Protein AF-D0P4N8-F1 (afdb_monomer_lite)

Secondary structure (DSSP, 8-state):
-----------HHHHHHHHHHHHHHHHHHHHHHHHHHHHHHHHHHHHHHHHHHHH--S--------HHHHTT--------HHHHHHHHHT-S--S--GGGGGGHHHHHHHHTT---TTTHHHHHHHHHHHHHHHTTSPPPHHHHTTS---------

Foldseek 3Di:
DDDDDDPPDDDVVNVVVVVVVVVVVVVVVVVVVVVVVVVLVVLLQVLLVLVLVQQDPDDDDPDSQDLVNSLPDDRPHQHALVSLVCSQVPGPDPDRRPSCVSCPVSSCCRNVVVDDPPCPVPVVVVVVVVVVVVVPDPDDPVVVPPPDDDPPDDDD

Radius of gyration: 30.85 Å; chains: 1; bounding box: 45×68×96 Å

pLDDT: mean 75.22, std 17.89, range [37.47, 96.88]

Sequence (156 aa):
MASPSARAASSPVSDLRHQQQEALGKILSRRSMRVWSSKSSQERRSLAESLLQLFSSGSSSSAASSAAEIAQRPITRRPGVEEIKNCVLSSVYPCLPPQCDPLRGEIWQVLLNVYKRNQHGSAAQEFDRMLQRLGKLPRDPLLGATGTGRCCSCGS

Structure (mmCIF, N/CA/C/O backbone):
data_AF-D0P4N8-F1
#
_entry.id   AF-D0P4N8-F1
#
loop_
_atom_site.group_PDB
_atom_site.id
_atom_site.type_symbol
_atom_site.label_atom_id
_atom_site.label_alt_id
_atom_site.label_comp_id
_atom_site.label_asym_id
_atom_site.label_entity_id
_atom_site.label_seq_id
_atom_site.pdbx_PDB_ins_code
_atom_site.Cartn_x
_atom_site.Cartn_y
_atom_site.Cartn_z
_atom_site.occupancy
_atom_site.B_iso_or_equiv
_atom_site.auth_seq_id
_atom_site.auth_comp_id
_atom_site.auth_asym_id
_atom_site.auth_atom_id
_atom_site.pdbx_PDB_model_num
ATOM 1 N N . MET A 1 1 ? -25.982 -48.570 56.188 1.00 43.03 1 MET A N 1
ATOM 2 C CA . MET A 1 1 ? -25.367 -47.226 56.156 1.00 43.03 1 MET A CA 1
ATOM 3 C C . MET A 1 1 ? -25.090 -46.864 54.705 1.00 43.03 1 MET A C 1
ATOM 5 O O . MET A 1 1 ? -24.256 -47.514 54.095 1.00 43.03 1 MET A O 1
ATOM 9 N N . ALA A 1 2 ? -25.810 -45.896 54.140 1.00 38.06 2 ALA A N 1
ATOM 10 C CA . ALA A 1 2 ? -25.481 -45.286 52.853 1.00 38.06 2 ALA A CA 1
ATOM 11 C C . ALA A 1 2 ? -25.917 -43.818 52.919 1.00 38.06 2 ALA A C 1
ATOM 13 O O . ALA A 1 2 ? -27.107 -43.525 53.016 1.00 38.06 2 ALA A O 1
ATOM 14 N N . SER A 1 3 ? -24.938 -42.916 52.973 1.00 41.66 3 SER A N 1
ATOM 15 C CA . SER A 1 3 ? -25.149 -41.469 53.000 1.00 41.66 3 SER A CA 1
ATOM 16 C C . SER A 1 3 ? -25.657 -40.984 51.639 1.00 41.66 3 SER A C 1
ATOM 18 O O . SER A 1 3 ? -25.065 -41.351 50.621 1.00 41.66 3 SER A O 1
ATOM 20 N N . PRO A 1 4 ? -26.695 -40.134 51.574 1.00 53.66 4 PRO A N 1
ATOM 21 C CA . PRO A 1 4 ? -27.060 -39.487 50.327 1.00 53.66 4 PRO A CA 1
ATOM 22 C C . PRO A 1 4 ? -26.010 -38.420 49.996 1.00 53.66 4 PRO A C 1
ATOM 24 O O . PRO A 1 4 ? -25.756 -37.497 50.769 1.00 53.66 4 PRO A O 1
ATOM 27 N N . SER A 1 5 ? -25.373 -38.581 48.837 1.00 52.06 5 SER A N 1
ATOM 28 C CA . SER A 1 5 ? -24.472 -37.599 48.240 1.00 52.06 5 SER A CA 1
ATOM 29 C C . SER A 1 5 ? -25.269 -36.336 47.910 1.00 52.06 5 SER A C 1
ATOM 31 O O . SER A 1 5 ? -26.107 -36.327 47.006 1.00 52.06 5 SER A O 1
ATOM 33 N N . ALA A 1 6 ? -25.045 -35.275 48.686 1.00 49.69 6 ALA A N 1
ATOM 34 C CA . ALA A 1 6 ? -25.611 -33.963 48.432 1.00 49.69 6 ALA A CA 1
ATOM 35 C C . ALA A 1 6 ? -25.010 -33.410 47.133 1.00 49.69 6 ALA A C 1
ATOM 37 O O . ALA A 1 6 ? -23.877 -32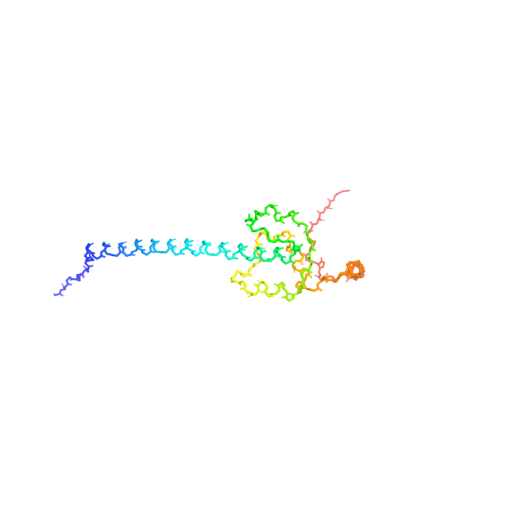.929 47.106 1.00 49.69 6 ALA A O 1
ATOM 38 N N . ARG A 1 7 ? -25.782 -33.468 46.041 1.00 53.06 7 ARG A N 1
ATOM 39 C CA . ARG A 1 7 ? -25.573 -32.584 44.891 1.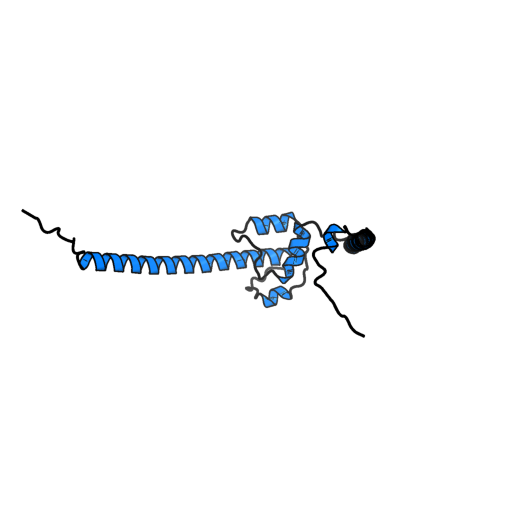00 53.06 7 ARG A CA 1
ATOM 40 C C . ARG A 1 7 ? -25.601 -31.158 45.430 1.00 53.06 7 ARG A C 1
ATOM 42 O O . ARG A 1 7 ? -26.643 -30.705 45.896 1.00 53.06 7 ARG A O 1
ATOM 49 N N . ALA A 1 8 ? -24.454 -30.487 45.398 1.00 52.78 8 ALA A N 1
ATOM 50 C CA . ALA A 1 8 ? -24.348 -29.070 45.690 1.00 52.78 8 ALA A CA 1
ATOM 51 C C . ALA A 1 8 ? -25.306 -28.320 44.755 1.00 52.78 8 ALA A C 1
ATOM 53 O O . ALA A 1 8 ? -25.032 -28.163 43.567 1.00 52.78 8 ALA A O 1
ATOM 54 N N . ALA A 1 9 ? -26.463 -27.922 45.279 1.00 55.00 9 ALA A N 1
ATOM 55 C CA . ALA A 1 9 ? -27.326 -26.964 44.621 1.00 55.00 9 ALA A CA 1
ATOM 56 C C . ALA A 1 9 ? -26.526 -25.661 44.546 1.00 55.00 9 ALA A C 1
ATOM 58 O O . ALA A 1 9 ? -26.205 -25.074 45.584 1.00 55.00 9 ALA A O 1
ATOM 59 N N . SER A 1 10 ? -26.143 -25.241 43.338 1.00 60.16 10 SER A N 1
ATOM 60 C CA . SER A 1 10 ? -25.664 -23.880 43.133 1.00 60.16 10 SER A CA 1
ATOM 61 C C . SER A 1 10 ? -26.734 -22.949 43.699 1.00 60.16 10 SER A C 1
ATOM 63 O O . SER A 1 10 ? -27.925 -23.090 43.421 1.00 60.16 10 SER A O 1
ATOM 65 N N . SER A 1 11 ? -26.334 -22.047 44.594 1.00 60.59 11 SER A N 1
ATOM 66 C CA . SER A 1 11 ? -27.272 -21.067 45.126 1.00 60.59 11 SER A CA 1
ATOM 67 C C . SER A 1 11 ? -27.778 -20.218 43.951 1.00 60.59 11 SER A C 1
ATOM 69 O O . SER A 1 11 ? -26.959 -19.784 43.132 1.00 60.59 11 SER A O 1
ATOM 71 N N . PRO A 1 12 ? -29.082 -19.910 43.858 1.00 67.56 12 PRO A N 1
ATOM 72 C CA . PRO A 1 12 ? -29.611 -19.038 42.804 1.00 67.56 12 PRO A CA 1
ATOM 73 C C . PRO A 1 12 ? -28.904 -17.670 42.777 1.00 67.56 12 PRO A C 1
ATOM 75 O O . PRO A 1 12 ? -28.826 -17.018 41.740 1.00 67.56 12 PRO A O 1
ATOM 78 N N . VAL A 1 13 ? -28.308 -17.260 43.903 1.00 69.38 13 VAL A N 1
ATOM 79 C CA . VAL A 1 13 ? -27.498 -16.042 44.035 1.00 69.38 13 VAL A CA 1
ATOM 80 C C . VAL A 1 13 ? -26.124 -16.169 43.360 1.00 69.38 13 VAL A C 1
ATOM 82 O O . VAL A 1 13 ? -25.602 -15.182 42.839 1.00 69.38 13 VAL A O 1
ATOM 85 N N . SER A 1 14 ? -25.509 -17.356 43.365 1.00 73.44 14 SER A N 1
ATOM 86 C CA . SER A 1 14 ? -24.261 -17.620 42.629 1.00 73.44 14 SER A CA 1
ATOM 87 C C . SER A 1 14 ? -24.491 -17.663 41.120 1.00 73.44 14 SER A C 1
ATOM 89 O O . SER A 1 14 ? -23.691 -17.086 40.384 1.00 73.44 14 SER A O 1
ATOM 91 N N . ASP A 1 15 ? -25.606 -18.241 40.671 1.00 76.81 15 ASP A N 1
ATOM 92 C CA . ASP A 1 15 ? -25.955 -18.296 39.246 1.00 76.81 15 ASP A CA 1
ATOM 93 C C . ASP A 1 15 ? -26.268 -16.896 38.692 1.00 76.81 15 ASP A C 1
ATOM 95 O O . ASP A 1 15 ? -25.794 -16.534 37.613 1.00 76.81 15 ASP A O 1
ATOM 99 N N . LEU A 1 16 ? -26.947 -16.044 39.475 1.00 81.19 16 LEU A N 1
ATOM 100 C CA . LEU A 1 16 ? -27.173 -14.638 39.113 1.00 81.19 16 LEU A CA 1
ATOM 101 C C . LEU A 1 16 ? -25.863 -13.840 39.005 1.00 81.19 16 LEU A C 1
ATOM 103 O O . LEU A 1 16 ? -25.682 -13.061 38.068 1.00 81.19 16 LEU A O 1
ATOM 107 N N . ARG A 1 17 ? -24.932 -14.034 39.952 1.00 85.06 17 ARG A N 1
ATOM 108 C CA . ARG A 1 17 ? -23.615 -13.373 39.924 1.00 85.06 17 ARG A CA 1
ATOM 109 C C . ARG A 1 17 ? -22.777 -13.825 38.731 1.00 85.06 17 ARG A C 1
ATOM 111 O O . ARG A 1 17 ? -22.118 -12.995 38.108 1.00 85.06 17 ARG A O 1
ATOM 118 N N . HIS A 1 18 ? -22.842 -15.107 38.381 1.00 85.12 18 HIS A N 1
ATOM 119 C CA . HIS A 1 18 ? -22.158 -15.647 37.211 1.00 85.12 18 HIS A CA 1
ATOM 120 C C . HIS A 1 18 ? -22.710 -15.049 35.906 1.00 85.12 18 HIS A C 1
ATOM 122 O O . HIS A 1 18 ? -21.940 -14.554 35.082 1.00 85.12 18 HIS A O 1
ATOM 128 N N . GLN A 1 19 ? -24.038 -14.979 35.760 1.00 88.62 19 GLN A N 1
ATOM 129 C CA . GLN A 1 19 ? -24.688 -14.339 34.609 1.00 88.62 19 GLN A CA 1
ATOM 130 C C . GLN A 1 19 ? -24.362 -12.843 34.506 1.00 88.62 19 GLN A C 1
ATOM 132 O O . GLN A 1 19 ? -24.107 -12.332 33.414 1.00 88.62 19 GLN A O 1
ATOM 137 N N . GLN A 1 20 ? -24.326 -12.131 35.636 1.00 91.75 20 GLN A N 1
ATOM 138 C CA . GLN A 1 20 ? -23.956 -10.717 35.668 1.00 91.75 20 GLN A CA 1
ATOM 139 C C . GLN A 1 20 ? -22.503 -10.505 35.223 1.00 91.75 20 GLN A C 1
ATOM 141 O O . GLN A 1 20 ? -22.223 -9.608 34.426 1.00 91.75 20 GLN A O 1
ATOM 146 N N . GLN A 1 21 ? -21.578 -11.346 35.689 1.00 92.62 21 GLN A N 1
ATOM 147 C CA . GLN A 1 21 ? -20.174 -11.284 35.292 1.00 92.62 21 GLN A CA 1
ATOM 148 C C . GLN A 1 21 ? -19.989 -11.592 33.799 1.00 92.62 21 GLN A C 1
ATOM 150 O O . GLN A 1 21 ? -19.233 -10.897 33.119 1.00 92.62 21 GLN A O 1
ATOM 155 N N . GLU A 1 22 ? -20.723 -12.567 33.260 1.00 94.25 22 GLU A N 1
ATOM 156 C CA . GLU A 1 22 ? -20.712 -12.879 31.829 1.00 94.25 22 GLU A CA 1
ATOM 157 C C . GLU A 1 22 ? -21.274 -11.719 30.987 1.00 94.25 22 GLU A C 1
ATOM 159 O O . GLU A 1 22 ? -20.700 -11.346 29.959 1.00 94.25 22 GLU A O 1
ATOM 164 N N . ALA A 1 23 ? -22.367 -11.094 31.438 1.00 93.94 23 ALA A N 1
ATOM 165 C CA . ALA A 1 23 ? -22.953 -9.929 30.782 1.00 93.94 23 ALA A CA 1
ATOM 166 C C . ALA A 1 23 ? -21.978 -8.741 30.758 1.00 93.94 23 ALA A C 1
ATOM 168 O O . ALA A 1 23 ? -21.775 -8.127 29.706 1.00 93.94 23 ALA A O 1
ATOM 169 N N . LEU A 1 24 ? -21.316 -8.453 31.883 1.00 95.19 24 LEU A N 1
ATOM 170 C CA . LEU A 1 24 ? -20.272 -7.429 31.956 1.00 95.19 24 LEU A CA 1
ATOM 171 C C . LEU A 1 24 ? -19.090 -7.766 31.038 1.00 95.19 24 LEU A C 1
ATOM 173 O O . LEU A 1 24 ? -18.630 -6.893 30.302 1.00 95.19 24 LEU A O 1
ATOM 177 N N . GLY A 1 25 ? -18.652 -9.028 31.000 1.00 95.50 25 GLY A N 1
ATOM 178 C CA . GLY A 1 25 ? -17.606 -9.499 30.089 1.00 95.50 25 GLY A CA 1
ATOM 179 C C . GLY A 1 25 ? -17.955 -9.258 28.618 1.00 95.50 25 GLY A C 1
ATOM 180 O O . GLY A 1 25 ? -17.148 -8.706 27.866 1.00 95.50 25 GLY A O 1
ATOM 181 N N . LYS A 1 26 ? -19.194 -9.569 28.213 1.00 96.69 26 LYS A N 1
ATOM 182 C CA . LYS A 1 26 ? -19.706 -9.294 26.859 1.00 96.69 26 LYS A CA 1
ATOM 183 C C . LYS A 1 26 ? -19.717 -7.797 26.547 1.00 96.69 26 LYS A C 1
ATOM 185 O O . LYS A 1 26 ? -19.319 -7.399 25.451 1.00 96.69 26 LYS A O 1
ATOM 190 N N . ILE A 1 27 ? -20.148 -6.956 27.488 1.00 96.31 27 ILE A N 1
ATOM 191 C CA . ILE A 1 27 ? -20.189 -5.496 27.307 1.00 96.31 27 ILE A CA 1
ATOM 192 C C . ILE A 1 27 ? -18.774 -4.927 27.153 1.00 96.31 27 ILE A C 1
ATOM 194 O O . ILE A 1 27 ? -18.519 -4.161 26.219 1.00 96.31 27 ILE A O 1
ATOM 198 N N . LEU A 1 28 ? -17.848 -5.318 28.031 1.00 96.88 28 LEU A N 1
ATOM 199 C CA . LEU A 1 28 ? -16.458 -4.864 27.996 1.00 96.88 28 LEU A CA 1
ATOM 200 C C . LEU A 1 28 ? -15.750 -5.322 26.719 1.00 96.88 28 LEU A C 1
ATOM 202 O O . LEU A 1 28 ? -15.108 -4.502 26.069 1.00 96.88 28 LEU A O 1
ATOM 206 N N . SER A 1 29 ? -15.942 -6.579 26.309 1.00 96.31 29 SER A N 1
ATOM 207 C CA . SER A 1 29 ? -15.408 -7.118 25.052 1.00 96.31 29 SER A CA 1
ATOM 208 C C . SER A 1 29 ? -15.943 -6.364 23.829 1.00 96.31 29 SER A C 1
ATOM 210 O O . SER A 1 29 ? -15.183 -5.922 22.971 1.00 96.31 29 SER A O 1
ATOM 212 N N . ARG A 1 30 ? -17.254 -6.100 23.762 1.00 96.50 30 ARG A N 1
ATOM 213 C CA . ARG A 1 30 ? -17.834 -5.287 22.676 1.00 96.50 30 ARG A CA 1
ATOM 214 C C . ARG A 1 30 ? -17.275 -3.867 22.664 1.00 96.50 30 ARG A C 1
ATOM 216 O O . ARG A 1 30 ? -17.047 -3.299 21.596 1.00 96.50 30 ARG A O 1
ATOM 223 N N . ARG A 1 31 ? -17.061 -3.266 23.838 1.00 96.19 31 ARG A N 1
ATOM 224 C CA . ARG A 1 31 ? -16.475 -1.926 23.950 1.00 96.19 31 ARG A CA 1
ATOM 225 C C . ARG A 1 31 ? -15.021 -1.916 23.484 1.00 96.19 31 ARG A C 1
ATOM 227 O O . ARG A 1 31 ? -14.676 -1.044 22.691 1.00 96.19 31 ARG A O 1
ATOM 234 N N . SER A 1 32 ? -14.202 -2.872 23.921 1.00 95.81 32 SER A N 1
ATOM 235 C CA . SER A 1 32 ? -12.798 -2.964 23.512 1.00 95.81 32 SER A CA 1
ATOM 236 C C . SER A 1 32 ? -12.666 -3.232 22.014 1.00 95.81 32 SER A C 1
ATOM 238 O O . SER A 1 32 ? -11.888 -2.545 21.358 1.00 95.81 32 SER A O 1
ATOM 240 N N . MET A 1 33 ? -13.494 -4.114 21.443 1.00 96.19 33 MET A N 1
ATOM 241 C CA . MET A 1 33 ? -13.535 -4.355 19.996 1.00 96.19 33 MET A CA 1
ATOM 242 C C . MET A 1 33 ? -13.901 -3.099 19.202 1.00 96.19 33 MET A C 1
ATOM 244 O O . MET A 1 33 ? -13.260 -2.814 18.194 1.00 96.19 33 MET A O 1
ATOM 248 N N . ARG A 1 34 ? -14.890 -2.311 19.650 1.00 96.12 34 ARG A N 1
ATOM 249 C CA . ARG A 1 34 ? -15.240 -1.044 18.981 1.00 96.12 34 ARG A CA 1
ATOM 250 C C . ARG A 1 34 ? -14.090 -0.042 19.017 1.00 96.12 34 ARG A C 1
ATOM 252 O O . ARG A 1 34 ? -13.763 0.533 17.987 1.00 96.12 34 ARG A O 1
ATOM 259 N N . VAL A 1 35 ? -13.457 0.139 20.176 1.00 96.31 35 VAL A N 1
ATOM 260 C CA . VAL A 1 35 ? -12.305 1.045 20.323 1.00 96.31 35 VAL A CA 1
ATOM 261 C C . VAL A 1 35 ? -11.139 0.585 19.449 1.00 96.31 35 VAL A C 1
ATOM 263 O O . VAL A 1 35 ? -10.558 1.393 18.727 1.00 96.31 35 VAL A O 1
ATOM 266 N N . TRP A 1 36 ? -10.834 -0.714 19.463 1.00 93.81 36 TRP A N 1
ATOM 267 C CA . TRP A 1 36 ? -9.794 -1.300 18.625 1.00 93.81 36 TRP A CA 1
ATOM 268 C C . TRP A 1 36 ? -10.098 -1.130 17.134 1.00 93.81 36 TRP A C 1
ATOM 270 O O . TRP A 1 36 ? -9.223 -0.705 16.388 1.00 93.81 36 TRP A O 1
ATOM 280 N N . SER A 1 37 ? -11.337 -1.373 16.702 1.00 93.06 37 SER A N 1
ATOM 281 C CA . SER A 1 37 ? -11.762 -1.168 15.314 1.00 93.06 37 SER A CA 1
ATOM 282 C C . SER A 1 37 ? -11.610 0.292 14.884 1.00 93.06 37 SER A C 1
ATOM 284 O O . SER A 1 37 ? -11.110 0.559 13.792 1.00 93.06 37 SER A O 1
ATOM 286 N N . SER A 1 38 ? -12.010 1.244 15.732 1.00 92.25 38 SER A N 1
ATOM 287 C CA . SER A 1 38 ? -11.847 2.674 15.450 1.00 92.25 38 SER A CA 1
ATOM 288 C C . SER A 1 38 ? -10.375 3.055 15.329 1.00 92.25 38 SER A C 1
ATOM 290 O O . SER A 1 38 ? -9.996 3.700 14.353 1.00 92.25 38 SER A O 1
ATOM 292 N N . LYS A 1 39 ? -9.533 2.598 16.266 1.00 93.06 39 LYS A N 1
ATOM 293 C CA . LYS A 1 39 ? -8.090 2.857 16.236 1.00 93.06 39 LYS A CA 1
ATOM 294 C C . LYS A 1 39 ? -7.429 2.211 15.018 1.00 93.06 39 LYS A C 1
ATOM 296 O O . LYS A 1 39 ? -6.727 2.886 14.284 1.00 93.06 39 LYS A O 1
ATOM 301 N N . SER A 1 40 ? -7.722 0.944 14.730 1.00 90.25 40 SER A N 1
ATOM 302 C CA . SER A 1 40 ? -7.216 0.240 13.543 1.00 90.25 40 SER A CA 1
ATOM 303 C C . SER A 1 40 ? -7.611 0.952 12.247 1.00 90.25 40 SER A C 1
ATOM 305 O O . SER A 1 40 ? -6.789 1.115 11.346 1.00 90.25 40 SER A O 1
ATOM 307 N N . SER A 1 41 ? -8.853 1.438 12.160 1.00 89.31 41 SER A N 1
ATOM 308 C CA . SER A 1 41 ? -9.301 2.218 11.009 1.00 89.31 41 SER A CA 1
ATOM 309 C C . SER A 1 41 ? -8.592 3.569 10.903 1.00 89.31 41 SER A C 1
ATOM 311 O O . SER A 1 41 ? -8.388 4.037 9.786 1.00 89.31 41 SER A O 1
ATOM 313 N N . GLN A 1 42 ? -8.254 4.207 12.023 1.00 90.75 42 GLN A N 1
ATOM 314 C CA . GLN A 1 42 ? -7.496 5.456 12.046 1.00 90.75 42 GLN A CA 1
ATOM 315 C C . GLN A 1 42 ? -6.051 5.238 11.583 1.00 90.75 42 GLN A C 1
ATOM 317 O O . GLN A 1 42 ? -5.605 5.944 10.685 1.00 90.75 42 GLN A O 1
ATOM 322 N N . GLU A 1 43 ? -5.363 4.221 12.109 1.00 90.81 43 GLU A N 1
ATOM 323 C CA . GLU A 1 43 ? -3.996 3.862 11.695 1.00 90.81 43 GLU A CA 1
ATOM 324 C C . GLU A 1 43 ? -3.929 3.540 10.197 1.00 90.81 43 GLU A C 1
ATOM 326 O O . GLU A 1 43 ? -3.056 4.024 9.479 1.00 90.81 43 GLU A O 1
ATOM 331 N N . ARG A 1 44 ? -4.909 2.779 9.690 1.00 91.12 44 ARG A N 1
ATOM 332 C CA . ARG A 1 44 ? -5.006 2.451 8.262 1.00 91.12 44 ARG A CA 1
ATOM 333 C C . ARG A 1 44 ? -5.170 3.697 7.387 1.00 91.12 44 ARG A C 1
ATOM 335 O O . ARG A 1 44 ? -4.553 3.769 6.328 1.00 91.12 44 ARG A O 1
ATOM 342 N N . ARG A 1 45 ? -5.998 4.663 7.808 1.00 88.81 45 ARG A N 1
ATOM 343 C CA . ARG A 1 45 ? -6.183 5.935 7.084 1.00 88.81 45 ARG A CA 1
ATOM 344 C C . ARG A 1 45 ? -4.918 6.789 7.124 1.00 88.81 45 ARG A C 1
ATOM 346 O O . ARG A 1 45 ? -4.502 7.266 6.080 1.00 88.81 45 ARG A O 1
ATOM 353 N N . SER A 1 46 ? -4.285 6.900 8.289 1.00 89.56 46 SER A N 1
ATOM 354 C CA . SER A 1 46 ? -3.032 7.642 8.472 1.00 89.56 46 SER A CA 1
ATOM 355 C C . SER A 1 46 ? -1.913 7.116 7.563 1.00 89.56 46 SER A C 1
ATOM 357 O O . SER A 1 46 ? -1.239 7.889 6.879 1.00 89.56 46 SER A O 1
ATOM 359 N N . LEU A 1 47 ? -1.764 5.788 7.471 1.00 91.12 47 LEU A N 1
ATOM 360 C CA . LEU A 1 47 ? -0.813 5.169 6.545 1.00 91.12 47 LEU A CA 1
ATOM 361 C C . LEU A 1 47 ? -1.161 5.481 5.084 1.00 91.12 47 LEU A C 1
ATOM 363 O O . LEU A 1 47 ? -0.271 5.799 4.299 1.00 91.12 47 LEU A O 1
ATOM 367 N N . ALA A 1 48 ? -2.442 5.402 4.715 1.00 89.31 48 ALA A N 1
ATOM 368 C CA . ALA A 1 48 ? -2.872 5.704 3.354 1.00 89.31 48 ALA A CA 1
ATOM 369 C C . ALA A 1 48 ? -2.549 7.156 2.971 1.00 89.31 48 ALA A C 1
ATOM 371 O O . AL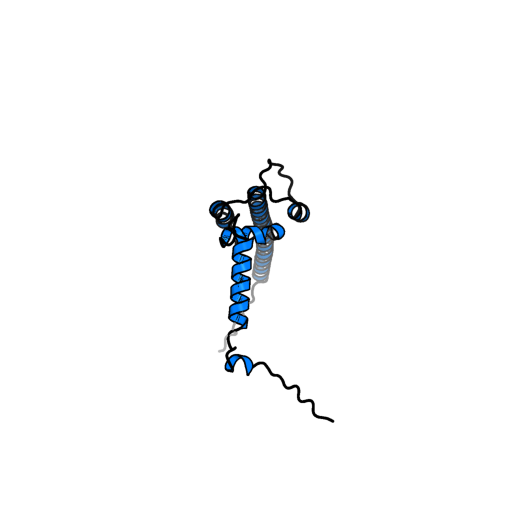A A 1 48 ? -1.987 7.396 1.907 1.00 89.31 48 ALA A O 1
ATOM 372 N N . GLU A 1 49 ? -2.850 8.108 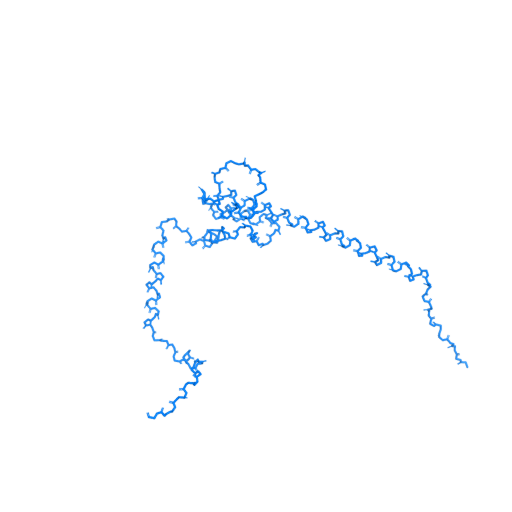3.854 1.00 88.25 49 GLU A N 1
ATOM 373 C CA . GLU A 1 49 ? -2.546 9.530 3.667 1.00 88.25 49 GLU A CA 1
ATOM 374 C C . GLU A 1 49 ? -1.039 9.773 3.538 1.00 88.25 49 GLU A C 1
ATOM 376 O O . GLU A 1 49 ? -0.603 10.445 2.604 1.00 88.25 49 GLU A O 1
ATOM 381 N N . SER A 1 50 ? -0.240 9.153 4.411 1.00 89.62 50 SER A N 1
ATOM 382 C CA . SER A 1 50 ? 1.224 9.247 4.376 1.00 89.62 50 SER A CA 1
ATOM 383 C C . SER A 1 50 ? 1.792 8.728 3.054 1.00 89.62 50 SER A C 1
ATOM 385 O O . SER A 1 50 ? 2.595 9.405 2.411 1.00 89.62 50 SER A O 1
ATOM 387 N N . LEU A 1 51 ? 1.335 7.555 2.599 1.00 89.38 51 LEU A N 1
ATOM 388 C CA . LEU A 1 51 ? 1.738 6.997 1.308 1.00 89.38 51 LEU A CA 1
ATOM 389 C C . LEU A 1 51 ? 1.346 7.932 0.165 1.00 89.38 51 LEU A C 1
ATOM 391 O O . LEU A 1 51 ? 2.179 8.249 -0.673 1.00 89.38 51 LEU A O 1
ATOM 395 N N . LEU A 1 52 ? 0.117 8.437 0.140 1.00 86.38 52 LEU A N 1
ATOM 396 C CA . LEU A 1 52 ? -0.339 9.339 -0.918 1.00 86.38 52 LEU A CA 1
ATOM 397 C C . LEU A 1 52 ? 0.463 10.633 -0.990 1.00 86.38 52 LEU A C 1
ATOM 399 O O . LEU A 1 52 ? 0.785 11.099 -2.086 1.00 86.38 52 LEU A O 1
ATOM 403 N N . GLN A 1 53 ? 0.816 11.184 0.167 1.00 86.88 53 GLN A N 1
ATOM 404 C CA . GLN A 1 53 ? 1.645 12.374 0.264 1.00 86.88 53 GLN A CA 1
ATOM 405 C C . GLN A 1 53 ? 3.049 12.130 -0.304 1.00 86.88 53 GLN A C 1
ATOM 407 O O . GLN A 1 53 ? 3.587 12.993 -0.992 1.00 86.88 53 GLN A O 1
ATOM 412 N N . LEU A 1 54 ? 3.630 10.941 -0.113 1.00 88.31 54 LEU A N 1
ATOM 413 C CA . LEU A 1 54 ? 4.928 10.605 -0.712 1.00 88.31 54 LEU A CA 1
ATOM 414 C C . LEU A 1 54 ? 4.901 10.611 -2.249 1.00 88.31 54 LEU A C 1
ATOM 416 O O . LEU A 1 54 ? 5.924 10.924 -2.867 1.00 88.31 54 LEU A O 1
ATOM 420 N N . PHE A 1 55 ? 3.753 10.280 -2.849 1.00 84.88 55 PHE A N 1
ATOM 421 C CA . PHE A 1 55 ? 3.533 10.286 -4.302 1.00 84.88 55 PHE A CA 1
ATOM 422 C C . PHE A 1 55 ? 2.986 11.625 -4.841 1.00 84.88 55 PHE A C 1
ATOM 424 O O . PHE A 1 55 ? 2.941 11.823 -6.058 1.00 84.88 55 PHE A O 1
ATOM 431 N N . SER A 1 56 ? 2.633 12.563 -3.955 1.00 82.94 56 SER A N 1
ATOM 432 C CA . SER A 1 56 ? 2.061 13.873 -4.287 1.00 82.94 56 SER A CA 1
ATOM 433 C C . SER A 1 56 ? 2.958 15.008 -3.768 1.00 82.94 56 SER A C 1
ATOM 435 O O . SER A 1 56 ? 2.859 15.415 -2.614 1.00 82.94 56 SER A O 1
ATOM 437 N N . SER A 1 57 ? 3.818 15.575 -4.618 1.00 63.62 57 SER A N 1
ATOM 438 C CA . SER A 1 57 ? 4.467 16.867 -4.335 1.00 63.62 57 SER A CA 1
ATOM 439 C C . SER A 1 57 ? 3.438 17.992 -4.488 1.00 63.62 57 SER A C 1
ATOM 441 O O . SER A 1 57 ? 3.310 18.572 -5.563 1.00 63.62 57 SER A O 1
ATOM 443 N N . GLY A 1 58 ? 2.657 18.281 -3.451 1.00 53.16 58 GLY A N 1
ATOM 444 C CA . GLY A 1 58 ? 1.681 19.370 -3.485 1.00 53.16 58 GLY A CA 1
ATOM 445 C C . GLY A 1 58 ? 1.023 19.570 -2.129 1.00 53.16 58 GLY A C 1
ATOM 446 O O . GLY A 1 58 ? 0.505 18.623 -1.548 1.00 53.16 58 GLY A O 1
ATOM 447 N N . SER A 1 59 ? 1.104 20.797 -1.623 1.00 41.75 59 SER A N 1
ATOM 448 C CA . SER A 1 59 ? 0.776 21.226 -0.266 1.00 41.75 59 SER A CA 1
ATOM 449 C C . SER A 1 59 ? -0.504 20.627 0.320 1.00 41.75 59 SER A C 1
ATOM 451 O O . SER A 1 59 ? -1.585 20.728 -0.256 1.00 41.75 59 SER A O 1
ATOM 453 N N . SER A 1 60 ? -0.341 20.070 1.521 1.00 49.78 60 SER A N 1
ATOM 454 C CA . SER A 1 60 ? -1.263 20.156 2.657 1.00 49.78 60 SER A CA 1
ATOM 455 C C . SER A 1 60 ? -2.642 20.749 2.345 1.00 49.78 60 SER A C 1
ATOM 457 O O . SER A 1 60 ? -2.897 21.930 2.572 1.00 49.78 60 SER A O 1
ATOM 459 N N . SER A 1 61 ? -3.559 19.903 1.891 1.00 44.88 61 SER A N 1
ATOM 460 C CA . SER A 1 61 ? -4.971 20.067 2.212 1.00 44.88 61 SER A CA 1
ATOM 461 C C . SER A 1 61 ? -5.434 18.750 2.811 1.00 44.88 61 SER A C 1
ATOM 463 O O . SER A 1 61 ? -5.685 17.759 2.133 1.00 44.88 61 SER A O 1
ATOM 465 N N . SER A 1 62 ? -5.447 18.739 4.139 1.00 47.94 62 SER A N 1
ATOM 466 C CA . SER A 1 62 ? -6.019 17.716 5.002 1.00 47.94 62 SER A CA 1
ATOM 467 C C . SER A 1 62 ? -7.543 17.709 4.844 1.00 47.94 62 SER A C 1
ATOM 469 O O . SER A 1 62 ? -8.293 18.060 5.748 1.00 47.94 62 SER A O 1
ATOM 471 N N . ALA A 1 63 ? -8.013 17.332 3.659 1.00 47.81 63 ALA A N 1
ATOM 472 C CA . ALA A 1 63 ? -9.373 16.874 3.452 1.00 47.81 63 ALA A CA 1
ATOM 473 C C . ALA A 1 63 ? -9.308 15.349 3.434 1.00 47.81 63 ALA A C 1
ATOM 475 O O . ALA A 1 63 ? -8.577 14.775 2.622 1.00 47.81 63 ALA A O 1
ATOM 476 N N . ALA A 1 64 ? -10.020 14.714 4.370 1.00 48.38 64 ALA A N 1
ATOM 477 C CA . ALA A 1 64 ? -10.153 13.266 4.480 1.00 48.38 64 ALA A CA 1
ATOM 478 C C . ALA A 1 64 ? -10.460 12.689 3.093 1.00 48.38 64 ALA A C 1
ATOM 480 O O . ALA A 1 64 ? -11.585 12.776 2.601 1.00 48.38 64 ALA A O 1
ATOM 481 N N . SER A 1 65 ? -9.423 12.184 2.431 1.00 51.75 65 SER A N 1
ATOM 482 C CA . SER A 1 65 ? -9.501 11.889 1.010 1.00 51.75 65 SER A CA 1
ATOM 483 C C . SER A 1 65 ? -10.293 10.605 0.863 1.00 51.75 65 SER A C 1
ATOM 485 O O . SER A 1 65 ? -9.910 9.546 1.366 1.00 51.75 65 SER A O 1
ATOM 487 N N . SER A 1 66 ? -11.454 10.712 0.231 1.00 54.25 66 SER A N 1
ATOM 488 C CA . SER A 1 66 ? -12.267 9.541 -0.058 1.00 54.25 66 SER A CA 1
ATOM 489 C C . SER A 1 66 ? -11.501 8.623 -1.022 1.00 54.25 66 SER A C 1
ATOM 491 O O . SER A 1 66 ? -10.758 9.090 -1.884 1.00 54.25 66 SER A O 1
ATOM 493 N N . ALA A 1 67 ? -11.656 7.301 -0.880 1.00 52.97 67 ALA A N 1
ATOM 494 C CA . ALA A 1 67 ? -10.936 6.314 -1.701 1.00 52.97 67 ALA A CA 1
ATOM 495 C C . ALA A 1 67 ? -11.095 6.550 -3.220 1.00 52.97 67 ALA A C 1
ATOM 497 O O . ALA A 1 67 ? -10.198 6.225 -3.993 1.00 52.97 67 ALA A O 1
ATOM 498 N N . ALA A 1 68 ? -12.210 7.160 -3.637 1.00 52.47 68 ALA A N 1
ATOM 499 C CA . ALA A 1 68 ? -12.486 7.525 -5.024 1.00 52.47 68 ALA A CA 1
ATOM 500 C C . ALA A 1 68 ? -11.653 8.724 -5.518 1.00 52.47 68 ALA A C 1
ATOM 502 O O . ALA A 1 68 ? -11.178 8.720 -6.649 1.00 52.47 68 ALA A O 1
ATOM 503 N N . GLU A 1 69 ? -11.428 9.722 -4.664 1.00 55.41 69 GLU A N 1
ATOM 504 C CA . GLU A 1 69 ? -10.635 10.919 -4.978 1.00 55.41 69 GLU A CA 1
ATOM 505 C C . GLU A 1 69 ? -9.132 10.595 -5.060 1.00 55.41 69 GLU A C 1
ATOM 507 O O . GLU A 1 69 ? -8.362 11.217 -5.788 1.00 55.41 69 GLU A O 1
ATOM 512 N N . ILE A 1 70 ? -8.726 9.547 -4.344 1.00 57.38 70 ILE A N 1
ATOM 513 C CA . ILE A 1 70 ? -7.363 9.022 -4.304 1.00 57.38 70 ILE A CA 1
ATOM 514 C C . ILE A 1 70 ? -6.974 8.327 -5.615 1.00 57.38 70 ILE A C 1
ATOM 516 O O . ILE A 1 70 ? -5.846 8.486 -6.078 1.00 57.38 70 ILE A O 1
ATOM 520 N N . ALA A 1 71 ? -7.902 7.601 -6.242 1.00 56.47 71 ALA A N 1
ATOM 521 C CA . ALA A 1 71 ? -7.645 6.890 -7.495 1.00 56.47 71 ALA A CA 1
ATOM 522 C C . ALA A 1 71 ? -7.373 7.814 -8.691 1.00 56.47 71 ALA A C 1
ATOM 524 O O . ALA A 1 71 ? -6.812 7.368 -9.689 1.00 56.47 71 ALA A O 1
ATOM 525 N N . GLN A 1 72 ? -7.759 9.088 -8.592 1.00 57.69 72 GLN A N 1
ATOM 526 C CA . GLN A 1 72 ? -7.637 10.068 -9.671 1.00 57.69 72 GLN A CA 1
ATOM 527 C C . GLN A 1 72 ? -6.488 11.062 -9.461 1.00 57.69 72 GLN A C 1
ATOM 529 O O . GLN A 1 72 ? -6.227 11.876 -10.348 1.00 57.69 72 GLN A O 1
ATOM 534 N N . ARG A 1 73 ? -5.786 11.021 -8.317 1.00 63.28 73 ARG A N 1
ATOM 535 C CA . ARG A 1 73 ? -4.668 11.939 -8.078 1.00 63.28 73 ARG A CA 1
ATOM 536 C C . ARG A 1 73 ? -3.473 11.562 -8.960 1.00 63.28 73 ARG A C 1
ATOM 538 O O . ARG A 1 73 ? -2.971 10.442 -8.853 1.00 63.28 73 ARG A O 1
ATOM 545 N N . PRO A 1 74 ? -2.994 12.478 -9.821 1.00 62.44 74 PRO A N 1
ATOM 546 C CA . PRO A 1 74 ? -1.826 12.215 -10.644 1.00 62.44 74 PRO A CA 1
ATOM 547 C C . PRO A 1 74 ? -0.591 12.050 -9.756 1.00 62.44 74 PRO A C 1
ATOM 549 O O . PRO A 1 74 ? -0.386 12.805 -8.806 1.00 62.44 74 PRO A O 1
ATOM 552 N N . ILE A 1 75 ? 0.252 11.073 -10.086 1.00 72.06 75 ILE A N 1
ATOM 553 C CA . ILE A 1 75 ? 1.538 10.869 -9.417 1.00 72.06 75 ILE A CA 1
ATOM 554 C C . ILE A 1 75 ? 2.464 12.012 -9.828 1.00 72.06 75 ILE A C 1
ATOM 556 O O . ILE A 1 75 ? 2.996 12.025 -10.938 1.00 72.06 75 ILE A O 1
ATOM 560 N N . THR A 1 76 ? 2.658 12.979 -8.935 1.00 72.94 76 THR A N 1
ATOM 561 C CA . THR A 1 76 ? 3.529 14.139 -9.183 1.00 72.94 76 THR A CA 1
ATOM 562 C C . THR A 1 76 ? 4.938 13.937 -8.631 1.00 72.94 76 THR A C 1
ATOM 564 O O . THR A 1 76 ? 5.861 14.666 -8.996 1.00 72.94 76 THR A O 1
ATOM 567 N N . ARG A 1 77 ? 5.136 12.917 -7.786 1.00 81.25 77 ARG A N 1
ATOM 568 C CA . ARG A 1 77 ? 6.428 12.538 -7.208 1.00 81.25 77 ARG A CA 1
ATOM 569 C C . ARG A 1 77 ? 6.584 11.023 -7.209 1.00 81.25 77 ARG A C 1
ATOM 571 O O . ARG A 1 77 ? 5.648 10.292 -6.915 1.00 81.25 77 ARG A O 1
ATOM 578 N N . ARG A 1 78 ? 7.794 10.539 -7.494 1.00 79.25 78 ARG A N 1
ATOM 579 C CA . ARG A 1 78 ? 8.144 9.119 -7.337 1.00 79.25 78 ARG A CA 1
ATOM 580 C C . ARG A 1 78 ? 9.113 8.960 -6.162 1.00 79.25 78 ARG A C 1
ATOM 582 O O . ARG A 1 78 ? 10.289 9.298 -6.351 1.00 79.25 78 ARG A O 1
ATOM 589 N N . PRO A 1 79 ? 8.630 8.510 -4.988 1.00 85.69 79 PRO A N 1
ATOM 590 C CA . PRO A 1 79 ? 9.447 8.357 -3.792 1.00 85.69 79 PRO A CA 1
ATOM 591 C C . PRO A 1 79 ? 10.527 7.283 -3.954 1.00 85.69 79 PRO A C 1
ATOM 593 O O . PRO A 1 79 ? 10.422 6.379 -4.787 1.00 85.69 79 PRO A O 1
ATOM 596 N N . GLY A 1 80 ? 11.592 7.413 -3.166 1.00 86.62 80 GLY A N 1
ATOM 597 C CA . GLY A 1 80 ? 12.682 6.439 -3.105 1.00 86.62 80 GLY A CA 1
ATOM 598 C C . GLY A 1 80 ? 12.314 5.187 -2.303 1.00 86.62 80 GLY A C 1
ATOM 599 O O . GLY A 1 80 ? 11.377 5.196 -1.508 1.00 86.62 80 GLY A O 1
ATOM 600 N N . VAL A 1 81 ? 13.099 4.117 -2.466 1.00 90.19 81 VAL A N 1
ATOM 601 C CA . VAL A 1 81 ? 12.904 2.846 -1.740 1.00 90.19 81 VAL A CA 1
ATOM 602 C C . VAL A 1 81 ? 12.867 3.057 -0.227 1.00 90.19 81 VAL A C 1
ATOM 604 O O . VAL A 1 81 ? 11.968 2.553 0.441 1.00 90.19 81 VAL A O 1
ATOM 607 N N . GLU A 1 82 ? 13.808 3.834 0.305 1.00 91.12 82 GLU A N 1
ATOM 608 C CA . GLU A 1 82 ? 13.917 4.076 1.747 1.00 91.12 82 GLU A CA 1
ATOM 609 C C . GLU A 1 82 ? 12.755 4.916 2.292 1.00 91.12 82 GLU A C 1
ATOM 611 O O . GLU A 1 82 ? 12.284 4.670 3.398 1.00 91.12 82 GLU A O 1
ATOM 616 N N . GLU A 1 83 ? 12.210 5.845 1.502 1.00 90.56 83 GLU A N 1
ATOM 617 C CA . GLU A 1 83 ? 11.047 6.647 1.906 1.00 90.56 83 GLU A CA 1
ATOM 618 C C . GLU A 1 83 ? 9.800 5.770 2.071 1.00 90.56 83 GLU A C 1
ATOM 620 O O . GLU A 1 83 ? 9.095 5.864 3.077 1.00 90.56 83 GLU A O 1
ATOM 625 N N . ILE A 1 84 ? 9.560 4.868 1.112 1.00 90.75 84 ILE A N 1
ATOM 626 C CA . ILE A 1 84 ? 8.436 3.928 1.175 1.00 90.75 84 ILE A CA 1
ATOM 627 C C . ILE A 1 84 ? 8.643 2.927 2.315 1.00 90.75 84 ILE A C 1
ATOM 629 O O . ILE A 1 84 ? 7.716 2.689 3.086 1.00 90.75 84 ILE A O 1
ATOM 633 N N . LYS A 1 85 ? 9.849 2.361 2.459 1.00 91.44 85 LYS A N 1
ATOM 634 C CA . LYS A 1 85 ? 10.166 1.429 3.553 1.00 91.44 85 LYS A CA 1
ATOM 635 C C . LYS A 1 85 ? 9.923 2.060 4.917 1.00 91.44 85 LYS A C 1
ATOM 637 O O . LYS A 1 85 ? 9.227 1.463 5.730 1.00 91.44 85 LYS A O 1
ATOM 642 N N . ASN A 1 86 ? 10.437 3.266 5.152 1.00 91.62 86 ASN A N 1
ATOM 643 C CA . ASN A 1 86 ? 10.255 3.963 6.424 1.00 91.62 86 ASN A CA 1
ATOM 644 C C . ASN A 1 86 ? 8.773 4.231 6.712 1.00 91.62 86 ASN A C 1
ATOM 646 O O . ASN A 1 86 ? 8.325 4.071 7.845 1.00 91.62 86 ASN A O 1
ATOM 650 N N . CYS A 1 87 ? 7.987 4.577 5.690 1.00 90.75 87 CYS A N 1
ATOM 651 C CA . CYS A 1 87 ? 6.551 4.806 5.839 1.00 90.75 87 CYS A CA 1
ATOM 652 C C . CYS A 1 87 ? 5.771 3.518 6.155 1.00 90.75 87 CYS A C 1
ATOM 654 O O . CYS A 1 87 ? 4.902 3.526 7.022 1.00 90.75 87 CYS A O 1
ATOM 656 N N . VAL A 1 88 ? 6.094 2.401 5.497 1.00 91.06 88 VAL A N 1
ATOM 657 C CA . VAL A 1 88 ? 5.411 1.115 5.719 1.00 91.06 88 VAL A CA 1
ATOM 658 C C . VAL A 1 88 ? 5.827 0.481 7.049 1.00 91.06 88 VAL A C 1
ATOM 660 O O . VAL A 1 88 ? 4.970 0.024 7.797 1.00 91.06 88 VAL A O 1
ATOM 663 N N . LEU A 1 89 ? 7.124 0.483 7.375 1.00 90.88 89 LEU A N 1
ATOM 664 C CA . LEU A 1 89 ? 7.658 -0.165 8.579 1.00 90.88 89 LEU A CA 1
ATOM 665 C C . LEU A 1 89 ? 7.370 0.610 9.873 1.00 90.88 89 LEU A C 1
ATOM 667 O O . LEU A 1 89 ? 7.393 0.016 10.946 1.00 90.88 89 LEU A O 1
ATOM 671 N N . SER A 1 90 ? 7.094 1.915 9.790 1.00 89.81 90 SER A N 1
ATOM 672 C CA . SER A 1 90 ? 6.654 2.709 10.948 1.00 89.81 90 SER A CA 1
ATOM 673 C C . SER A 1 90 ? 5.178 2.501 11.300 1.00 89.81 90 SER A C 1
ATOM 675 O O . SER A 1 90 ? 4.756 2.866 12.397 1.00 89.81 90 SER A O 1
ATOM 677 N N . SER A 1 91 ? 4.386 1.900 10.407 1.00 87.50 91 SER A N 1
ATOM 678 C CA . SER A 1 91 ? 2.976 1.627 10.665 1.00 87.50 91 SER A CA 1
ATOM 679 C C . SER A 1 91 ? 2.772 0.320 11.427 1.00 87.50 91 SER A C 1
ATOM 681 O O . SER A 1 91 ? 3.404 -0.697 11.161 1.00 87.50 91 SER A O 1
ATOM 683 N N . VAL A 1 92 ? 1.796 0.323 12.336 1.00 87.31 92 VAL A N 1
ATOM 684 C CA . VAL A 1 92 ? 1.319 -0.884 13.034 1.00 87.31 92 VAL A CA 1
ATOM 685 C C . VAL A 1 92 ? 0.432 -1.746 12.118 1.00 87.31 92 VAL A C 1
ATOM 687 O O . VAL A 1 92 ? 0.122 -2.895 12.436 1.00 87.31 92 VAL A O 1
ATOM 690 N N . TYR A 1 93 ? -0.009 -1.207 10.976 1.00 85.38 93 TYR A N 1
ATOM 691 C CA . TYR A 1 93 ? -0.841 -1.924 10.018 1.00 85.38 93 TYR A CA 1
ATOM 692 C C . TYR A 1 93 ? 0.039 -2.743 9.049 1.00 85.38 93 TYR A C 1
ATOM 694 O O . TYR A 1 93 ? 0.826 -2.160 8.308 1.00 85.38 93 TYR A O 1
ATOM 702 N N . PRO A 1 94 ? -0.082 -4.086 9.015 1.00 81.88 94 PRO A N 1
ATOM 703 C CA . PRO A 1 94 ? 0.909 -4.962 8.377 1.00 81.88 94 PRO A CA 1
ATOM 704 C C . PRO A 1 94 ? 0.787 -5.068 6.849 1.00 81.88 94 PRO A C 1
ATOM 706 O O . PRO A 1 94 ? 1.538 -5.812 6.220 1.00 81.88 94 PRO A O 1
ATOM 709 N N . CYS A 1 95 ? -0.183 -4.397 6.232 1.00 86.06 95 CYS A N 1
ATOM 710 C CA . CYS A 1 95 ? -0.429 -4.489 4.797 1.00 86.06 95 CYS A CA 1
ATOM 711 C C . CYS A 1 95 ? -0.695 -3.118 4.180 1.00 86.06 95 CYS A C 1
ATOM 713 O O . CYS A 1 95 ? -0.911 -2.131 4.875 1.00 86.06 95 CYS A O 1
ATOM 715 N N . LEU A 1 96 ? -0.676 -3.041 2.850 1.00 87.19 96 LEU A N 1
ATOM 716 C CA . LEU A 1 96 ? -1.046 -1.803 2.173 1.00 87.19 96 LEU A CA 1
ATOM 717 C C . LEU A 1 96 ? -2.545 -1.531 2.381 1.00 87.19 96 LEU A C 1
ATOM 719 O O . LEU A 1 96 ? -3.359 -2.443 2.204 1.00 87.19 96 LEU A O 1
ATOM 723 N N . PRO A 1 97 ? -2.932 -0.305 2.773 1.00 88.25 97 PRO A N 1
ATOM 724 C CA . PRO A 1 97 ? -4.334 0.072 2.855 1.00 88.25 97 PRO A CA 1
ATOM 725 C C . PRO A 1 97 ? -5.018 -0.088 1.486 1.00 88.25 97 PRO A C 1
ATOM 727 O O . PRO A 1 97 ? -4.425 0.299 0.479 1.00 88.25 97 PRO A O 1
ATOM 730 N N . PRO A 1 98 ? -6.268 -0.582 1.420 1.00 85.12 98 PRO A N 1
ATOM 731 C CA . PRO A 1 98 ? -7.002 -0.721 0.155 1.00 85.12 98 PRO A CA 1
ATOM 732 C C . PRO A 1 98 ? -7.232 0.629 -0.544 1.00 85.12 98 PRO A C 1
ATOM 734 O O . PRO A 1 98 ? -7.381 0.705 -1.755 1.00 85.12 98 PRO A O 1
ATOM 737 N N . GLN A 1 99 ? -7.193 1.737 0.203 1.00 84.88 99 GLN A N 1
ATOM 738 C CA . GLN A 1 99 ? -7.231 3.088 -0.364 1.00 84.88 99 GLN A CA 1
ATOM 739 C C . GLN A 1 99 ? -6.056 3.356 -1.320 1.00 84.88 99 GLN A C 1
ATOM 741 O O . GLN A 1 99 ? -6.162 4.207 -2.195 1.00 84.88 99 GLN A O 1
ATOM 746 N N . CYS A 1 100 ? -4.946 2.633 -1.161 1.00 85.94 100 CYS A N 1
ATOM 747 C CA . CYS A 1 100 ? -3.752 2.753 -1.986 1.00 85.94 100 CYS A CA 1
ATOM 748 C C . CYS A 1 100 ? -3.712 1.738 -3.139 1.00 85.94 100 CYS A C 1
ATOM 750 O O . CYS A 1 100 ? -2.676 1.641 -3.793 1.00 85.94 100 CYS A O 1
ATOM 752 N N . ASP A 1 101 ? -4.791 0.996 -3.420 1.00 86.94 101 ASP A N 1
ATOM 753 C CA . ASP A 1 101 ? -4.841 0.035 -4.535 1.00 86.94 101 ASP A CA 1
ATOM 754 C C . ASP A 1 101 ? -4.397 0.631 -5.891 1.00 86.94 101 ASP A C 1
ATOM 756 O O . ASP A 1 101 ? -3.604 -0.016 -6.578 1.00 86.94 101 ASP A O 1
ATOM 760 N N . PRO A 1 102 ? -4.772 1.874 -6.260 1.00 84.50 102 PRO A N 1
ATOM 761 C CA . PRO A 1 102 ? -4.287 2.519 -7.486 1.00 84.50 102 PRO A CA 1
ATOM 762 C C . PRO A 1 102 ? -2.766 2.748 -7.507 1.00 84.50 102 PRO A C 1
ATOM 764 O O . PRO A 1 102 ? -2.139 2.676 -8.560 1.00 84.50 102 PRO A O 1
ATOM 767 N N . LEU A 1 103 ? -2.155 2.985 -6.341 1.00 85.62 103 LEU A N 1
ATOM 768 C CA . LEU A 1 103 ? -0.706 3.169 -6.192 1.00 85.62 103 LEU A CA 1
ATOM 769 C C . LEU A 1 103 ? 0.041 1.859 -5.945 1.00 85.62 103 LEU A C 1
ATOM 771 O O . LEU A 1 103 ? 1.270 1.845 -5.943 1.00 85.62 103 LEU A O 1
ATOM 775 N N . ARG A 1 104 ? -0.666 0.745 -5.739 1.00 88.50 104 ARG A N 1
ATOM 776 C CA . ARG A 1 104 ? -0.062 -0.534 -5.360 1.00 88.50 104 ARG A CA 1
ATOM 777 C C . ARG A 1 104 ? 1.020 -0.960 -6.347 1.00 88.50 104 ARG A C 1
ATOM 779 O O . ARG A 1 104 ? 2.100 -1.352 -5.914 1.00 88.50 104 ARG A O 1
ATOM 786 N N . GLY A 1 105 ? 0.754 -0.857 -7.649 1.00 86.94 105 GLY A N 1
ATOM 787 C CA . GLY A 1 105 ? 1.735 -1.189 -8.686 1.00 86.94 105 GLY A CA 1
ATOM 788 C C . GLY A 1 105 ? 3.021 -0.374 -8.549 1.00 86.94 105 GLY A C 1
ATOM 789 O O . GLY A 1 105 ? 4.111 -0.935 -8.563 1.00 86.94 105 GLY A O 1
ATOM 790 N N . GLU A 1 106 ? 2.888 0.926 -8.318 1.00 86.75 106 GLU A N 1
ATOM 791 C CA . GLU A 1 106 ? 3.996 1.878 -8.205 1.00 86.75 106 GLU A CA 1
ATOM 792 C C . GLU A 1 106 ? 4.814 1.666 -6.924 1.00 86.75 106 GLU A C 1
ATOM 794 O O . GLU A 1 106 ? 6.045 1.653 -6.951 1.00 86.75 106 GLU A O 1
ATOM 799 N N . ILE A 1 107 ? 4.137 1.403 -5.803 1.00 89.50 107 ILE A N 1
ATOM 800 C CA . ILE A 1 107 ? 4.772 1.048 -4.527 1.00 89.50 107 ILE A CA 1
ATOM 801 C C . ILE A 1 107 ? 5.613 -0.226 -4.688 1.00 89.50 107 ILE A C 1
ATOM 803 O O . ILE A 1 107 ? 6.786 -0.249 -4.309 1.00 89.50 107 ILE A O 1
ATOM 807 N N . TRP A 1 108 ? 5.043 -1.281 -5.280 1.00 90.25 108 TRP A N 1
ATOM 808 C CA . TRP A 1 108 ? 5.749 -2.551 -5.480 1.00 90.25 108 TRP A CA 1
ATOM 809 C C . TRP A 1 108 ? 6.899 -2.435 -6.472 1.00 90.25 108 TRP A C 1
ATOM 811 O O . TRP A 1 108 ? 7.962 -3.005 -6.244 1.00 90.25 108 TRP A O 1
ATOM 821 N N . GLN A 1 109 ? 6.721 -1.668 -7.543 1.00 87.50 109 GLN A N 1
ATOM 822 C CA . GLN A 1 109 ? 7.771 -1.393 -8.516 1.00 87.50 109 GLN A CA 1
ATOM 823 C C . GLN A 1 109 ? 9.016 -0.761 -7.874 1.00 87.50 109 GLN A C 1
ATOM 825 O O . GLN A 1 109 ? 10.141 -1.146 -8.211 1.00 87.50 109 GLN A O 1
ATOM 830 N N . VAL A 1 110 ? 8.825 0.170 -6.932 1.00 88.00 110 VAL A N 1
ATOM 831 C CA . VAL A 1 110 ? 9.920 0.784 -6.167 1.00 88.00 110 VAL A CA 1
ATOM 832 C C . VAL A 1 110 ? 10.511 -0.212 -5.166 1.00 88.00 110 VAL A C 1
ATOM 834 O O . VAL A 1 110 ? 11.718 -0.435 -5.183 1.00 88.00 110 VAL A O 1
ATOM 837 N N . LEU A 1 111 ? 9.690 -0.859 -4.331 1.00 88.69 111 LEU A N 1
ATOM 838 C CA . LEU A 1 111 ? 10.171 -1.780 -3.287 1.00 88.69 111 LEU A CA 1
ATOM 839 C C . LEU A 1 111 ? 10.931 -2.992 -3.841 1.00 88.69 111 LEU A C 1
ATOM 841 O O . LEU A 1 111 ? 11.924 -3.412 -3.251 1.00 88.69 111 LEU A O 1
ATOM 845 N N . LEU A 1 112 ? 10.489 -3.535 -4.977 1.00 88.75 112 LEU A N 1
ATOM 846 C CA . LEU A 1 112 ? 11.141 -4.660 -5.654 1.00 88.75 112 LEU A CA 1
ATOM 847 C C . LEU A 1 112 ? 12.320 -4.221 -6.530 1.00 88.75 112 LEU A C 1
ATOM 849 O O . LEU A 1 112 ? 12.941 -5.058 -7.180 1.00 88.75 112 LEU A O 1
ATOM 853 N N . ASN A 1 113 ? 12.621 -2.919 -6.573 1.00 82.88 113 ASN A N 1
ATOM 854 C CA . ASN A 1 113 ? 13.676 -2.338 -7.401 1.00 82.88 113 ASN A CA 1
ATOM 855 C C . ASN A 1 113 ? 13.559 -2.722 -8.894 1.00 82.88 113 ASN A C 1
ATOM 857 O O . ASN A 1 113 ? 14.552 -2.807 -9.617 1.00 82.88 113 ASN A O 1
ATOM 861 N N . VAL A 1 114 ? 12.327 -2.952 -9.360 1.00 78.50 114 VAL A N 1
ATOM 862 C CA . VAL A 1 114 ? 11.999 -3.243 -10.767 1.00 78.50 114 VAL A CA 1
ATOM 863 C C . VAL A 1 114 ? 11.904 -1.936 -11.564 1.00 78.50 114 VAL A C 1
ATOM 865 O O . VAL A 1 114 ? 12.069 -1.911 -12.785 1.00 78.50 114 VAL A O 1
ATOM 868 N N . TYR A 1 115 ? 11.694 -0.812 -10.873 1.00 64.56 115 TYR A N 1
ATOM 869 C CA . TYR A 1 115 ? 11.642 0.512 -11.476 1.00 64.56 115 TYR A CA 1
ATOM 870 C C . TYR A 1 115 ? 13.018 1.171 -11.598 1.00 64.56 115 TYR A C 1
ATOM 872 O O . TYR A 1 115 ? 13.513 1.809 -10.669 1.00 64.56 115 TYR A O 1
ATOM 880 N N . LYS A 1 116 ? 13.603 1.121 -12.798 1.00 64.31 116 LYS A N 1
ATOM 881 C CA . LYS A 1 116 ? 14.636 2.077 -13.223 1.00 64.31 116 LYS A CA 1
ATOM 882 C C . LYS A 1 116 ? 14.032 3.030 -14.250 1.00 64.31 116 LYS A C 1
ATOM 884 O O . LYS A 1 116 ? 13.651 2.587 -15.332 1.00 64.31 116 LYS A O 1
ATOM 889 N N . ARG A 1 117 ? 14.013 4.335 -13.926 1.00 57.88 117 ARG A N 1
ATOM 890 C CA . ARG A 1 117 ? 13.434 5.444 -14.728 1.00 57.88 117 ARG A CA 1
ATOM 891 C C . ARG A 1 117 ? 13.769 5.408 -16.230 1.00 57.88 117 ARG A C 1
ATOM 893 O O . ARG A 1 117 ? 12.993 5.931 -17.014 1.00 57.88 117 ARG A O 1
ATOM 900 N N . ASN A 1 118 ? 14.873 4.770 -16.625 1.00 55.62 118 ASN A N 1
ATOM 901 C CA . ASN A 1 118 ? 15.377 4.7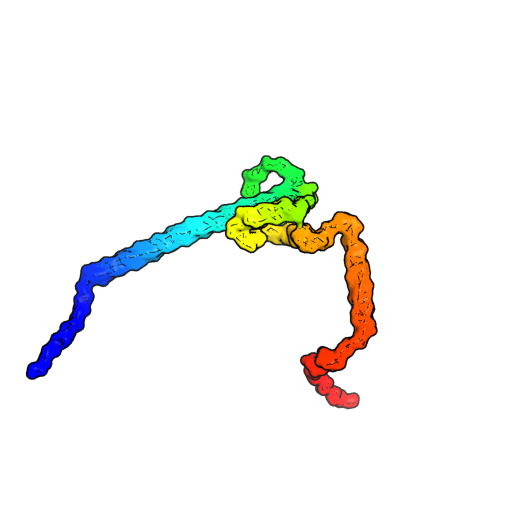69 -18.001 1.00 55.62 118 ASN A CA 1
ATOM 902 C C . ASN A 1 118 ? 15.370 3.377 -18.676 1.00 55.62 118 ASN A C 1
ATOM 904 O O . ASN A 1 118 ? 15.947 3.236 -19.748 1.00 55.62 118 ASN A O 1
ATOM 908 N N . GLN A 1 119 ? 14.797 2.328 -18.061 1.00 58.69 119 GLN A N 1
ATOM 909 C CA . GLN A 1 119 ? 14.970 0.934 -18.531 1.00 58.69 119 GLN A CA 1
ATOM 910 C C . GLN A 1 119 ? 13.681 0.166 -18.848 1.00 58.69 119 GLN A C 1
ATOM 912 O O . GLN A 1 119 ? 13.767 -0.996 -19.238 1.00 58.69 119 GLN A O 1
ATOM 917 N N . HIS A 1 120 ? 12.497 0.770 -18.731 1.00 59.66 120 HIS A N 1
ATOM 918 C CA . HIS A 1 120 ? 11.234 0.053 -18.963 1.00 59.66 120 HIS A CA 1
ATOM 919 C C . HIS A 1 120 ? 11.100 -0.547 -20.366 1.00 59.66 120 HIS A C 1
ATOM 921 O O . HIS A 1 120 ? 10.586 -1.652 -20.498 1.00 59.66 120 HIS A O 1
ATOM 927 N N . GLY A 1 121 ? 11.656 0.104 -21.392 1.00 66.19 121 GLY A N 1
ATOM 928 C CA . GLY A 1 121 ? 11.730 -0.491 -22.729 1.00 66.19 121 GLY A CA 1
ATOM 929 C C . GLY A 1 121 ? 12.724 -1.655 -22.826 1.00 66.19 121 GLY A C 1
ATOM 930 O O . GLY A 1 121 ? 12.450 -2.639 -23.499 1.00 66.19 121 GLY A O 1
ATOM 931 N N . SER A 1 122 ? 13.859 -1.577 -22.126 1.00 70.56 122 SER A N 1
ATOM 932 C CA . SER A 1 122 ? 14.946 -2.562 -22.236 1.00 70.56 122 SER A CA 1
ATOM 933 C C . SER A 1 122 ? 14.645 -3.860 -21.481 1.00 70.56 122 SER A C 1
ATOM 935 O O . SER A 1 122 ? 14.810 -4.946 -22.028 1.00 70.56 122 SER A O 1
ATOM 937 N N . ALA A 1 123 ? 14.133 -3.763 -20.249 1.00 74.94 123 ALA A N 1
ATOM 938 C CA . ALA A 1 123 ? 13.794 -4.939 -19.447 1.00 74.94 123 ALA A CA 1
ATOM 939 C C . ALA A 1 123 ? 12.634 -5.744 -20.057 1.00 74.94 123 ALA A C 1
ATOM 941 O O . ALA A 1 123 ? 12.689 -6.971 -20.072 1.00 74.94 123 ALA A O 1
ATOM 942 N N . ALA A 1 124 ? 11.617 -5.063 -20.601 1.00 77.38 124 ALA A N 1
ATOM 943 C CA . ALA A 1 124 ? 10.509 -5.716 -21.296 1.00 77.38 124 ALA A CA 1
ATOM 944 C C . ALA A 1 124 ? 10.988 -6.435 -22.567 1.00 77.38 124 ALA A C 1
ATOM 946 O O . ALA A 1 124 ? 10.699 -7.612 -22.754 1.00 77.38 124 ALA A O 1
ATOM 947 N N . GLN A 1 125 ? 11.810 -5.767 -23.385 1.00 81.25 125 GLN A N 1
ATOM 948 C CA . GLN A 1 125 ? 12.391 -6.380 -24.583 1.00 81.25 125 GLN A CA 1
ATOM 949 C C . GLN A 1 125 ? 13.273 -7.588 -24.257 1.00 81.25 125 GLN A C 1
ATOM 951 O O . GLN A 1 125 ? 13.245 -8.579 -24.983 1.00 81.25 125 GLN A O 1
ATOM 956 N N . GLU A 1 126 ? 14.063 -7.532 -23.185 1.00 83.50 126 GLU A N 1
ATOM 957 C CA . GLU A 1 126 ? 14.898 -8.664 -22.784 1.00 83.50 126 GLU A CA 1
ATOM 958 C C . GLU A 1 126 ? 14.058 -9.833 -22.263 1.00 83.50 126 GLU A C 1
ATOM 960 O O . GLU A 1 126 ? 14.324 -10.985 -22.607 1.00 83.50 126 GLU A O 1
ATOM 965 N N . PHE A 1 127 ? 12.992 -9.548 -21.514 1.00 83.88 127 PHE A N 1
ATOM 966 C CA . PHE A 1 127 ? 12.031 -10.563 -21.094 1.00 83.88 127 PHE A CA 1
ATOM 967 C C . PHE A 1 127 ? 11.358 -11.243 -22.297 1.00 83.88 127 PHE A C 1
ATOM 969 O O . PHE A 1 127 ? 11.309 -12.472 -22.356 1.00 83.88 127 PHE A O 1
ATOM 976 N N . ASP A 1 128 ? 10.937 -10.474 -23.305 1.00 86.19 128 ASP A N 1
ATOM 977 C CA . ASP A 1 128 ? 10.360 -11.014 -24.542 1.00 86.19 128 ASP A CA 1
ATOM 978 C C . ASP A 1 128 ? 11.368 -11.876 -25.313 1.00 86.19 128 ASP A C 1
ATOM 980 O O . ASP A 1 128 ? 11.041 -12.975 -25.771 1.00 86.19 128 ASP A O 1
ATOM 984 N N . ARG A 1 129 ? 12.630 -11.435 -25.412 1.00 89.00 129 ARG A N 1
ATOM 985 C CA . ARG A 1 129 ? 13.711 -12.239 -26.007 1.00 89.00 129 ARG A CA 1
ATOM 986 C C . ARG A 1 129 ? 13.934 -13.538 -25.240 1.00 89.00 129 ARG A C 1
ATOM 988 O O . ARG A 1 129 ? 14.127 -14.587 -25.858 1.00 89.00 129 ARG A O 1
ATOM 995 N N . MET A 1 130 ? 13.898 -13.501 -23.910 1.00 88.38 130 MET A N 1
ATOM 996 C CA . MET A 1 130 ? 14.009 -14.695 -23.076 1.00 88.38 130 MET A CA 1
ATOM 997 C C . MET A 1 130 ? 12.834 -15.650 -23.297 1.00 88.38 130 MET A C 1
ATOM 999 O O . MET A 1 130 ? 13.067 -16.840 -23.503 1.00 88.38 130 MET A O 1
ATOM 1003 N N . LEU A 1 131 ? 11.594 -15.154 -23.336 1.00 86.94 131 LEU A N 1
ATOM 1004 C CA . LEU A 1 131 ? 10.410 -15.968 -23.632 1.00 86.94 131 LEU A CA 1
ATOM 1005 C C . LEU A 1 131 ? 10.507 -16.636 -25.004 1.00 86.94 131 LEU A C 1
ATOM 1007 O O . LEU A 1 131 ? 10.244 -17.832 -25.130 1.00 86.94 131 LEU A O 1
ATOM 1011 N N . GLN A 1 132 ? 10.952 -15.901 -26.024 1.00 87.75 132 GLN A N 1
ATOM 1012 C CA . GLN A 1 132 ? 11.171 -16.456 -27.359 1.00 87.75 132 GLN A CA 1
ATOM 1013 C C . GLN A 1 132 ? 12.262 -17.534 -27.376 1.00 87.75 132 GLN A C 1
ATOM 1015 O O . GLN A 1 132 ? 12.160 -18.491 -28.142 1.00 87.75 132 GLN A O 1
ATOM 1020 N N . ARG A 1 133 ? 13.309 -17.407 -26.549 1.00 87.25 133 ARG A N 1
ATOM 1021 C CA . ARG A 1 133 ? 14.350 -18.439 -26.400 1.00 87.25 133 ARG A CA 1
ATOM 1022 C C . ARG A 1 133 ? 13.818 -19.674 -25.677 1.00 87.25 133 ARG A C 1
ATOM 1024 O O . ARG A 1 133 ? 14.070 -20.783 -26.133 1.00 87.25 133 ARG A O 1
ATOM 1031 N N . LEU A 1 134 ? 13.055 -19.488 -24.602 1.00 84.38 134 LEU A N 1
ATOM 1032 C CA . LEU A 1 134 ? 12.446 -20.582 -23.842 1.00 84.38 134 LEU A CA 1
ATOM 1033 C C . LEU A 1 134 ? 11.398 -21.340 -24.665 1.00 84.38 134 LEU A C 1
ATOM 1035 O O . LEU A 1 134 ? 11.336 -22.561 -24.594 1.00 84.38 134 LEU A O 1
ATOM 1039 N N . GLY A 1 135 ? 10.621 -20.644 -25.499 1.00 80.88 135 GLY A N 1
ATOM 1040 C CA . GLY A 1 135 ? 9.644 -21.266 -26.396 1.00 80.88 135 GLY A CA 1
ATOM 1041 C C . GLY A 1 135 ? 10.260 -22.155 -27.484 1.00 80.88 135 GLY A C 1
ATOM 1042 O O . GLY A 1 135 ? 9.561 -22.997 -28.038 1.00 80.88 135 GLY A O 1
ATOM 1043 N N . LYS A 1 136 ? 11.558 -21.990 -27.776 1.00 80.12 136 LYS A N 1
ATOM 1044 C CA . LYS A 1 136 ? 12.314 -22.806 -28.742 1.00 80.12 136 LYS A CA 1
ATOM 1045 C C . LYS A 1 136 ? 12.994 -24.018 -28.104 1.00 80.12 136 LYS A C 1
ATOM 1047 O O . LYS A 1 136 ? 13.521 -24.856 -28.832 1.00 80.12 136 LYS A O 1
ATOM 1052 N N . LEU A 1 137 ? 13.026 -24.108 -26.772 1.00 76.69 137 LEU A N 1
ATOM 1053 C CA . LEU A 1 137 ? 13.582 -25.271 -26.089 1.00 76.69 137 LEU A CA 1
ATOM 1054 C C . LEU A 1 137 ? 12.595 -26.442 -26.191 1.00 76.69 137 LEU A C 1
ATOM 1056 O O . LEU A 1 137 ? 11.392 -26.238 -25.998 1.00 76.69 137 LEU A O 1
ATOM 1060 N N . PRO A 1 138 ? 13.073 -27.667 -26.476 1.00 72.88 138 PRO A N 1
ATOM 1061 C CA . PRO A 1 138 ? 12.222 -28.846 -26.430 1.00 72.88 138 PRO A CA 1
ATOM 1062 C C . PRO A 1 138 ? 11.640 -28.966 -25.018 1.00 72.88 138 PRO A C 1
ATOM 1064 O O . PRO A 1 138 ? 12.377 -29.018 -24.034 1.00 72.88 138 PRO A O 1
ATOM 1067 N N . ARG A 1 139 ? 10.307 -28.946 -24.910 1.00 71.44 139 ARG A N 1
ATOM 1068 C CA . ARG A 1 139 ? 9.627 -29.162 -23.629 1.00 71.44 139 ARG A CA 1
ATOM 1069 C C . ARG A 1 139 ? 9.901 -30.589 -23.174 1.00 71.44 139 ARG A C 1
ATOM 1071 O O . ARG A 1 139 ? 9.855 -31.509 -23.988 1.00 71.44 139 ARG A O 1
ATOM 1078 N N . ASP A 1 140 ? 10.173 -30.750 -21.885 1.00 73.31 140 ASP A N 1
ATOM 1079 C CA . ASP A 1 140 ? 10.400 -32.058 -21.278 1.00 73.31 140 ASP A CA 1
ATOM 1080 C C . ASP A 1 140 ? 9.216 -33.000 -21.596 1.00 73.31 140 ASP A C 1
ATOM 1082 O O . ASP A 1 140 ? 8.068 -32.659 -21.277 1.00 73.31 140 ASP A O 1
ATOM 1086 N N . PRO A 1 141 ? 9.458 -34.169 -22.221 1.00 63.00 141 PRO A N 1
ATOM 1087 C CA . PRO A 1 141 ? 8.425 -35.165 -22.500 1.00 63.00 141 PRO A CA 1
ATOM 1088 C C . PRO A 1 141 ? 7.621 -35.581 -21.258 1.00 63.00 141 PRO A C 1
ATOM 1090 O O . PRO A 1 141 ? 6.448 -35.937 -21.377 1.00 63.00 141 PRO A O 1
ATOM 1093 N N . LEU A 1 142 ? 8.210 -35.489 -20.061 1.00 60.00 142 LEU A N 1
ATOM 1094 C CA . LEU A 1 142 ? 7.560 -35.845 -18.796 1.00 60.00 142 LEU A CA 1
ATOM 1095 C C . LEU A 1 142 ? 6.548 -34.793 -18.309 1.00 60.00 142 LEU A C 1
ATOM 1097 O O . LEU A 1 142 ? 5.635 -35.127 -17.557 1.00 60.00 142 LEU A O 1
ATOM 1101 N N . LEU A 1 143 ? 6.650 -33.542 -18.776 1.00 57.25 143 LEU A N 1
ATOM 1102 C CA . LEU A 1 143 ? 5.687 -32.464 -18.496 1.00 57.25 143 LEU A CA 1
ATOM 1103 C C . LEU A 1 143 ? 4.503 -32.445 -19.482 1.00 57.25 143 LEU A C 1
ATOM 1105 O O . LEU A 1 143 ? 3.497 -31.792 -19.214 1.00 57.25 143 LEU A O 1
ATOM 1109 N N . GLY A 1 144 ? 4.599 -33.155 -20.613 1.00 55.09 144 GLY A N 1
ATOM 1110 C CA . GLY A 1 144 ? 3.511 -33.307 -21.593 1.00 55.09 144 GLY A CA 1
ATOM 1111 C C . GLY A 1 144 ? 2.585 -34.504 -21.337 1.00 55.09 144 GLY A C 1
ATOM 1112 O O . GLY A 1 144 ? 1.476 -34.551 -21.869 1.00 55.09 144 GLY A O 1
ATOM 1113 N N . ALA A 1 145 ? 3.013 -35.462 -20.511 1.00 49.75 145 ALA A N 1
ATOM 1114 C CA . ALA A 1 145 ? 2.294 -36.715 -20.274 1.00 49.75 145 ALA A CA 1
ATOM 1115 C C . ALA A 1 145 ? 1.163 -36.614 -19.231 1.00 49.75 145 ALA A C 1
ATOM 1117 O O . ALA A 1 145 ? 0.340 -37.521 -19.132 1.00 49.75 145 ALA A O 1
ATOM 1118 N N . THR A 1 146 ? 1.073 -35.519 -18.470 1.00 48.56 146 THR A N 1
ATOM 1119 C CA . THR A 1 146 ? 0.058 -35.345 -17.411 1.00 48.56 146 THR A CA 1
ATOM 1120 C C . THR A 1 146 ? -1.144 -34.489 -17.825 1.00 48.56 146 THR A C 1
ATOM 1122 O O . THR A 1 146 ? -2.002 -34.206 -16.994 1.00 48.56 146 THR A O 1
ATOM 1125 N N . GLY A 1 147 ? -1.250 -34.101 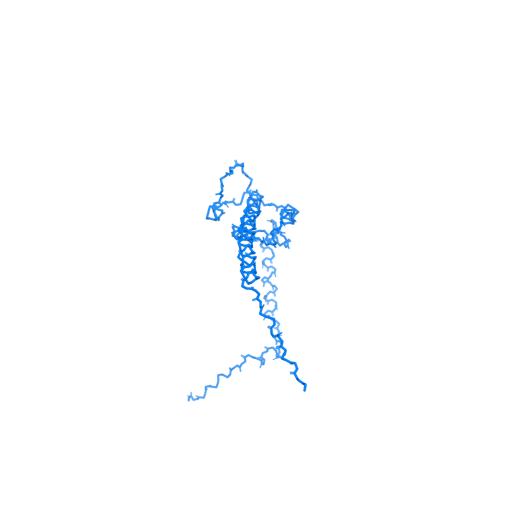-19.104 1.00 50.75 147 GLY A N 1
ATOM 1126 C CA . GLY A 1 147 ? -2.268 -33.151 -19.574 1.00 50.75 147 GLY A CA 1
ATOM 1127 C C . GLY A 1 147 ? -3.058 -33.532 -20.826 1.00 50.75 147 GLY A C 1
ATOM 1128 O O . GLY A 1 147 ? -3.851 -32.717 -21.286 1.00 50.75 147 GLY A O 1
ATOM 1129 N N . THR A 1 148 ? -2.897 -34.730 -21.394 1.00 47.16 148 THR A N 1
ATOM 1130 C CA . THR A 1 148 ? -3.756 -35.192 -22.501 1.00 47.16 148 THR A CA 1
ATOM 1131 C C . THR A 1 148 ? -4.863 -36.091 -21.969 1.00 47.16 148 THR A C 1
ATOM 1133 O O . THR A 1 148 ? -4.870 -37.313 -22.104 1.00 47.16 148 THR A O 1
ATOM 1136 N N . GLY A 1 149 ? -5.851 -35.436 -21.356 1.00 43.03 149 GLY A N 1
ATOM 1137 C CA . GLY A 1 149 ? -7.204 -35.968 -21.350 1.00 43.03 149 GLY A CA 1
ATOM 1138 C C . GLY A 1 149 ? -7.594 -36.330 -22.784 1.00 43.03 149 GLY A C 1
ATOM 1139 O O . GLY A 1 149 ? -7.406 -35.547 -23.714 1.00 43.03 149 GLY A O 1
ATOM 1140 N N . ARG A 1 150 ? -8.067 -37.563 -22.945 1.00 46.25 150 ARG A N 1
ATOM 1141 C CA . ARG A 1 150 ? -8.544 -38.164 -24.190 1.00 46.25 150 ARG A CA 1
ATOM 1142 C C . ARG A 1 150 ? -9.430 -37.195 -24.975 1.00 46.25 150 ARG A C 1
ATOM 1144 O O . ARG A 1 150 ? -10.502 -36.842 -24.501 1.00 46.25 150 ARG A O 1
ATOM 1151 N N . CYS A 1 151 ? -9.062 -36.923 -26.219 1.00 38.69 151 CYS A N 1
ATOM 1152 C CA . CYS A 1 151 ? -10.047 -36.823 -27.290 1.00 38.69 151 CYS A CA 1
ATOM 1153 C C . CYS A 1 151 ? -9.886 -38.068 -28.160 1.00 38.69 151 CYS A C 1
ATOM 1155 O O . CYS A 1 151 ? -9.187 -38.067 -29.168 1.00 38.69 151 CYS A O 1
ATOM 1157 N N . CYS A 1 152 ? -10.503 -39.163 -27.717 1.00 44.16 152 CYS A N 1
ATOM 1158 C CA . CYS A 1 152 ? -10.892 -40.226 -28.627 1.00 44.16 152 CYS A CA 1
ATOM 1159 C C . CYS A 1 152 ? -12.086 -39.698 -29.428 1.00 44.16 152 CYS A C 1
ATOM 1161 O O . CYS A 1 152 ? -13.188 -39.645 -28.889 1.00 44.16 152 CYS A O 1
ATOM 1163 N N . SER A 1 153 ? -11.873 -39.334 -30.689 1.00 38.47 153 SER A N 1
ATOM 1164 C CA . SER A 1 153 ? -12.951 -39.280 -31.676 1.00 38.47 153 SER A CA 1
ATOM 1165 C C . SER A 1 153 ? -12.606 -40.243 -32.802 1.00 38.47 153 SER A C 1
ATOM 1167 O O . SER A 1 153 ? -11.756 -39.969 -33.644 1.00 38.47 153 SER A O 1
ATOM 1169 N N . CYS A 1 154 ? -13.241 -41.411 -32.738 1.00 38.25 154 CYS A N 1
ATOM 1170 C CA . CYS A 1 154 ? -13.421 -42.336 -33.847 1.00 38.25 154 CYS A CA 1
ATOM 1171 C C . CYS A 1 154 ? -14.549 -41.841 -34.769 1.00 38.25 154 CYS A C 1
ATOM 1173 O O . CYS A 1 154 ? -15.517 -41.266 -34.275 1.00 38.25 154 CYS A O 1
ATOM 1175 N N . GLY A 1 155 ? -14.464 -42.203 -36.054 1.00 39.12 155 GLY A N 1
ATOM 1176 C CA . GLY A 1 155 ? -15.571 -42.195 -37.027 1.00 39.12 155 GLY A CA 1
ATOM 1177 C C . GLY A 1 155 ? -15.641 -40.910 -37.857 1.00 39.12 155 GLY A C 1
ATOM 1178 O O . GLY A 1 155 ? -15.651 -39.826 -37.288 1.00 39.12 155 GLY A O 1
ATOM 1179 N N . SER A 1 156 ? -15.674 -40.930 -39.188 1.00 37.47 156 SER A N 1
ATOM 1180 C CA . SER A 1 156 ? -15.795 -41.990 -40.199 1.00 37.47 156 SER A CA 1
ATOM 1181 C C . SER A 1 156 ? -15.143 -41.505 -41.492 1.00 37.47 156 SER A C 1
ATOM 1183 O O . SER A 1 156 ? -15.043 -40.269 -41.659 1.00 37.47 156 SER A O 1
#

Organism: Phytophthora infestans (strain T30-4) (NCBI:txid403677)